Protein AF-A0A147GVQ7-F1 (afdb_monomer_lite)

Structure (mmCIF, N/CA/C/O backbone):
data_AF-A0A147GVQ7-F1
#
_entry.id   AF-A0A147GVQ7-F1
#
loop_
_atom_site.group_PDB
_atom_site.id
_atom_site.type_symbol
_atom_site.label_atom_id
_atom_site.label_alt_id
_atom_site.label_comp_id
_atom_site.label_asym_id
_atom_site.label_entity_id
_atom_site.label_seq_id
_atom_site.pdbx_PDB_ins_code
_atom_site.Cartn_x
_atom_site.Cartn_y
_atom_site.Cartn_z
_atom_site.occupancy
_atom_site.B_iso_or_equiv
_atom_site.auth_seq_id
_atom_site.auth_comp_id
_atom_site.auth_asym_id
_atom_site.auth_atom_id
_atom_site.pdbx_PDB_model_num
ATOM 1 N N . MET A 1 1 ? 27.499 -17.626 -14.566 1.00 32.16 1 MET A N 1
ATOM 2 C CA . MET A 1 1 ? 27.983 -16.375 -13.945 1.00 32.16 1 MET A CA 1
ATOM 3 C C . MET A 1 1 ? 26.938 -15.293 -14.198 1.00 32.16 1 MET A C 1
ATOM 5 O O . MET A 1 1 ? 26.710 -14.953 -15.349 1.00 32.16 1 MET A O 1
ATOM 9 N N . LEU A 1 2 ? 26.221 -14.841 -13.163 1.00 37.28 2 LEU A N 1
ATOM 10 C CA . LEU A 1 2 ? 25.167 -13.820 -13.269 1.00 37.28 2 LEU A CA 1
ATOM 11 C C . LEU A 1 2 ? 25.805 -12.434 -13.098 1.00 37.28 2 LEU A C 1
ATOM 13 O O . LEU A 1 2 ? 25.980 -11.957 -11.979 1.00 37.28 2 LEU A O 1
ATOM 17 N N . HIS A 1 3 ? 26.225 -11.811 -14.197 1.00 41.88 3 HIS A N 1
ATOM 18 C CA . HIS A 1 3 ? 26.834 -10.483 -14.162 1.00 41.88 3 HIS A CA 1
ATOM 19 C C . HIS A 1 3 ? 25.751 -9.386 -14.060 1.00 41.88 3 HIS A C 1
ATOM 21 O O . HIS A 1 3 ? 24.937 -9.228 -14.960 1.00 41.88 3 HIS A O 1
ATOM 27 N N . GLY A 1 4 ? 25.773 -8.599 -12.975 1.00 43.12 4 GLY A N 1
ATOM 28 C CA . GLY A 1 4 ? 25.416 -7.172 -13.015 1.00 43.12 4 GLY A CA 1
ATOM 29 C C . GLY A 1 4 ? 23.941 -6.752 -12.922 1.00 43.12 4 GLY A C 1
ATOM 30 O O . GLY A 1 4 ? 23.512 -5.900 -13.691 1.00 43.12 4 GLY A O 1
ATOM 31 N N . SER A 1 5 ? 23.164 -7.241 -11.949 1.00 56.28 5 SER A N 1
ATOM 32 C CA . SER A 1 5 ? 21.831 -6.674 -11.630 1.00 56.28 5 SER A CA 1
ATOM 33 C C . SER A 1 5 ? 21.899 -5.435 -10.718 1.00 56.28 5 SER A C 1
ATOM 35 O O . SER A 1 5 ? 21.179 -5.341 -9.725 1.00 56.28 5 SER A O 1
ATOM 37 N N . SER A 1 6 ? 22.772 -4.467 -11.014 1.00 71.56 6 SER A N 1
ATOM 38 C CA . SER A 1 6 ? 22.712 -3.172 -10.332 1.00 71.56 6 SER A CA 1
ATOM 39 C C . SER A 1 6 ? 21.634 -2.310 -10.992 1.00 71.56 6 SER A C 1
ATOM 41 O O . SER A 1 6 ? 21.684 -1.996 -12.180 1.00 71.56 6 SER A O 1
ATOM 43 N N . TRP A 1 7 ? 20.615 -1.949 -10.214 1.00 77.62 7 TRP A N 1
ATOM 44 C CA . TRP A 1 7 ? 19.641 -0.934 -10.601 1.00 77.62 7 TRP A CA 1
ATOM 45 C C . TRP A 1 7 ? 20.378 0.349 -11.007 1.00 77.62 7 TRP A C 1
ATOM 47 O O . TRP A 1 7 ? 21.150 0.893 -10.207 1.00 77.62 7 TRP A O 1
ATOM 57 N N . SER A 1 8 ? 20.148 0.841 -12.226 1.00 84.44 8 SER A N 1
ATOM 58 C CA . SER A 1 8 ? 20.707 2.125 -12.653 1.00 84.44 8 SER A CA 1
ATOM 59 C C . SER A 1 8 ? 20.075 3.280 -11.863 1.00 84.44 8 SER A C 1
ATOM 61 O O . SER A 1 8 ? 18.967 3.136 -11.340 1.00 84.44 8 SER A O 1
ATOM 63 N N . PRO A 1 9 ? 20.733 4.448 -11.771 1.00 85.44 9 PRO A N 1
ATOM 64 C CA . PRO A 1 9 ? 20.170 5.610 -11.082 1.00 85.44 9 PRO A CA 1
ATOM 65 C C . PRO A 1 9 ? 18.774 6.000 -11.591 1.00 85.44 9 PRO A C 1
ATOM 67 O O . PRO A 1 9 ? 17.892 6.311 -10.793 1.00 85.44 9 PRO A O 1
ATOM 70 N N . THR A 1 10 ? 18.553 5.914 -12.906 1.00 87.56 10 THR A N 1
ATOM 71 C CA . THR A 1 10 ? 17.255 6.185 -13.539 1.00 87.56 10 THR A CA 1
ATOM 72 C C . THR A 1 10 ? 16.195 5.181 -13.098 1.00 87.56 10 THR A C 1
ATOM 74 O O . THR A 1 10 ? 15.116 5.578 -12.666 1.00 87.56 10 THR A O 1
ATOM 77 N N . GLU A 1 11 ? 16.511 3.885 -13.123 1.00 86.44 11 GLU A N 1
ATOM 78 C CA . GLU A 1 11 ? 15.577 2.834 -12.703 1.00 86.44 11 GLU A CA 1
ATOM 79 C C . GLU A 1 11 ? 15.243 2.933 -11.216 1.00 86.44 11 GLU A C 1
ATOM 81 O O . GLU A 1 11 ? 14.088 2.761 -10.840 1.00 86.44 11 GLU A O 1
ATOM 86 N N . LYS A 1 12 ? 16.227 3.264 -10.368 1.00 86.56 12 LYS A N 1
ATOM 87 C CA . LYS A 1 12 ? 15.994 3.524 -8.939 1.00 86.56 12 LYS A CA 1
ATOM 88 C C . LYS A 1 12 ? 15.028 4.681 -8.742 1.00 86.56 12 LYS A C 1
ATOM 90 O O . LYS A 1 12 ? 14.144 4.585 -7.902 1.00 86.56 12 LYS A O 1
ATOM 95 N N . LYS A 1 13 ? 15.181 5.762 -9.512 1.00 89.69 13 LYS A N 1
ATOM 96 C CA . LYS A 1 13 ? 14.300 6.931 -9.426 1.00 89.69 13 LYS A CA 1
ATOM 97 C C . LYS A 1 13 ? 12.867 6.588 -9.832 1.00 89.69 13 LYS A C 1
ATOM 99 O O . LYS A 1 13 ? 11.941 6.963 -9.121 1.00 89.69 13 LYS A O 1
ATOM 104 N N . ILE A 1 14 ? 12.694 5.851 -10.929 1.00 89.50 14 ILE A N 1
ATOM 105 C CA . ILE A 1 14 ? 11.376 5.387 -11.388 1.00 89.50 14 ILE A CA 1
ATOM 106 C C . ILE A 1 14 ? 10.753 4.475 -10.335 1.00 89.50 14 ILE A C 1
ATOM 108 O O . ILE A 1 14 ? 9.648 4.733 -9.870 1.00 89.50 14 ILE A O 1
ATOM 112 N N . ALA A 1 15 ? 11.487 3.458 -9.891 1.00 88.00 15 ALA A N 1
ATOM 113 C CA . ALA A 1 15 ? 10.983 2.505 -8.918 1.00 88.00 15 ALA A CA 1
ATOM 114 C C . ALA A 1 15 ? 10.636 3.159 -7.581 1.00 88.00 15 ALA A C 1
ATOM 116 O O . ALA A 1 15 ? 9.592 2.856 -7.015 1.00 88.00 15 ALA A O 1
ATOM 117 N N . ARG A 1 16 ? 11.461 4.101 -7.112 1.00 89.12 16 ARG A N 1
ATOM 118 C CA . ARG A 1 16 ? 11.170 4.899 -5.921 1.00 89.12 16 ARG A CA 1
ATOM 119 C C . ARG A 1 16 ? 9.902 5.727 -6.102 1.00 89.12 16 ARG A C 1
ATOM 121 O O . ARG A 1 16 ? 9.057 5.716 -5.223 1.00 89.12 16 ARG A O 1
ATOM 128 N N . SER A 1 17 ? 9.737 6.381 -7.251 1.00 90.69 17 SER A N 1
ATOM 129 C CA . SER A 1 17 ? 8.541 7.177 -7.539 1.00 90.69 17 SER A CA 1
ATOM 130 C C . SER A 1 17 ? 7.268 6.330 -7.556 1.00 90.69 17 SER A C 1
ATOM 132 O O . SER A 1 17 ? 6.254 6.757 -7.015 1.00 90.69 17 SER A O 1
ATOM 134 N N . VAL A 1 18 ? 7.306 5.145 -8.172 1.00 90.62 18 VAL A N 1
ATOM 135 C CA . VAL A 1 18 ? 6.155 4.228 -8.222 1.00 90.62 18 VAL A CA 1
ATOM 136 C C . VAL A 1 18 ? 5.853 3.665 -6.837 1.00 90.62 18 VAL A C 1
ATOM 138 O O . VAL A 1 18 ? 4.696 3.622 -6.427 1.00 90.62 18 VAL A O 1
ATOM 141 N N . PHE A 1 19 ? 6.895 3.279 -6.101 1.00 89.75 19 PHE A N 1
ATOM 142 C CA . PHE A 1 19 ? 6.794 2.812 -4.723 1.00 89.75 19 PHE A CA 1
ATOM 143 C C . PHE A 1 19 ? 6.153 3.866 -3.814 1.00 89.75 19 PHE A C 1
ATOM 145 O O . PHE A 1 19 ? 5.165 3.576 -3.142 1.00 89.75 19 PHE A O 1
ATOM 152 N N . ASP A 1 20 ? 6.679 5.094 -3.831 1.00 89.94 20 ASP A N 1
ATOM 153 C CA . ASP A 1 20 ? 6.195 6.184 -2.988 1.00 89.94 20 ASP A CA 1
ATOM 154 C C . ASP A 1 20 ? 4.744 6.536 -3.366 1.00 89.94 20 ASP A C 1
ATOM 156 O O . ASP A 1 20 ? 3.909 6.702 -2.481 1.00 89.94 20 ASP A O 1
ATOM 160 N N . ALA A 1 21 ? 4.402 6.568 -4.660 1.00 91.25 21 ALA A N 1
ATOM 161 C CA . ALA A 1 21 ? 3.030 6.812 -5.113 1.00 91.25 21 ALA A CA 1
ATOM 162 C C . ALA A 1 21 ? 2.046 5.734 -4.626 1.00 91.25 21 ALA A C 1
ATOM 164 O O . ALA A 1 21 ? 0.965 6.066 -4.140 1.00 91.25 21 ALA A O 1
ATOM 165 N N . ALA A 1 22 ? 2.424 4.455 -4.706 1.00 91.50 22 ALA A N 1
ATOM 166 C CA . ALA A 1 22 ? 1.590 3.356 -4.228 1.00 91.50 22 ALA A CA 1
ATOM 167 C C . ALA A 1 22 ? 1.382 3.418 -2.707 1.00 91.50 22 ALA A C 1
ATOM 169 O O . ALA A 1 22 ? 0.259 3.244 -2.236 1.00 91.50 22 ALA A O 1
ATOM 170 N N . LEU A 1 23 ? 2.447 3.702 -1.947 1.00 91.06 23 LEU A N 1
ATOM 171 C CA . LEU A 1 23 ? 2.379 3.866 -0.493 1.00 91.06 23 LEU A CA 1
ATOM 172 C C . LEU A 1 23 ? 1.474 5.041 -0.106 1.00 91.06 23 LEU A C 1
ATOM 174 O O . LEU A 1 23 ? 0.632 4.910 0.778 1.00 91.06 23 LEU A O 1
ATOM 178 N N . GLN A 1 24 ? 1.618 6.184 -0.779 1.00 92.31 24 GLN A N 1
ATOM 179 C CA . GLN A 1 24 ? 0.780 7.355 -0.521 1.00 92.31 24 GLN A CA 1
ATOM 180 C C . GLN A 1 24 ? -0.695 7.080 -0.832 1.00 92.31 24 GLN A C 1
ATOM 182 O O . GLN A 1 24 ? -1.555 7.478 -0.050 1.00 92.31 24 GLN A O 1
ATOM 187 N N . SER A 1 25 ? -0.993 6.356 -1.917 1.00 91.50 25 SER A N 1
ATOM 188 C CA . SER A 1 25 ? -2.366 5.938 -2.231 1.00 91.50 25 SER A CA 1
ATOM 189 C C . SER A 1 25 ? -2.950 5.036 -1.138 1.00 91.50 25 SER A C 1
ATOM 191 O O . SER A 1 25 ? -4.069 5.267 -0.688 1.00 91.50 25 SER A O 1
ATOM 193 N N . GLU A 1 26 ? -2.186 4.052 -0.649 1.00 92.38 26 GLU A N 1
ATOM 194 C CA . GLU A 1 26 ? -2.622 3.159 0.438 1.00 92.38 26 GLU A CA 1
ATOM 195 C C . GLU A 1 26 ? -2.889 3.906 1.746 1.00 92.38 26 GLU A C 1
ATOM 197 O O . GLU A 1 26 ? -3.891 3.671 2.422 1.00 92.38 26 GLU A O 1
ATOM 202 N N . LEU A 1 27 ? -2.009 4.844 2.094 1.00 93.31 27 LEU A N 1
ATOM 203 C CA . LEU A 1 27 ? -2.181 5.678 3.276 1.00 93.31 27 LEU A CA 1
ATOM 204 C C . LEU A 1 27 ? -3.387 6.610 3.138 1.00 93.31 27 LEU A C 1
ATOM 206 O O . LEU A 1 27 ? -4.107 6.805 4.114 1.00 93.31 27 LEU A O 1
ATOM 210 N N . ALA A 1 28 ? -3.644 7.157 1.949 1.00 93.81 28 ALA A N 1
ATOM 211 C CA . ALA A 1 28 ? -4.813 7.995 1.699 1.00 93.81 28 ALA A CA 1
ATOM 212 C C . ALA A 1 28 ? -6.128 7.209 1.852 1.00 93.81 28 ALA A C 1
ATOM 214 O O . ALA A 1 28 ? -7.057 7.704 2.491 1.00 93.81 28 ALA A O 1
ATOM 215 N N . GLU A 1 29 ? -6.187 5.976 1.340 1.00 92.69 29 GLU A N 1
ATOM 216 C CA . GLU A 1 29 ? -7.314 5.054 1.546 1.00 92.69 29 GLU A CA 1
ATOM 217 C C . GLU A 1 29 ? -7.528 4.753 3.033 1.00 92.69 29 GLU A C 1
ATOM 219 O O . GLU A 1 29 ? -8.652 4.839 3.529 1.00 92.69 29 GLU A O 1
ATOM 224 N N . LEU A 1 30 ? -6.450 4.455 3.768 1.00 93.75 30 LEU A N 1
ATOM 225 C CA . LEU A 1 30 ? -6.526 4.203 5.207 1.00 93.75 30 LEU A CA 1
ATOM 226 C C . LEU A 1 30 ? -7.022 5.437 5.971 1.00 93.75 30 LEU A C 1
ATOM 228 O O . LEU A 1 30 ? -7.872 5.311 6.848 1.00 93.75 30 LEU A O 1
ATOM 232 N N . ILE A 1 31 ? -6.534 6.633 5.632 1.00 94.81 31 ILE A N 1
ATOM 233 C CA . ILE A 1 31 ? -7.004 7.887 6.234 1.00 94.81 31 ILE A CA 1
ATOM 234 C C . ILE A 1 31 ? -8.499 8.086 5.963 1.00 94.81 31 ILE A C 1
ATOM 236 O O . ILE A 1 31 ? -9.229 8.462 6.879 1.00 94.81 31 ILE A O 1
ATOM 240 N N . ALA A 1 32 ? -8.968 7.838 4.738 1.00 94.94 32 ALA A N 1
ATOM 241 C CA . ALA A 1 32 ? -10.385 7.948 4.398 1.00 94.94 32 ALA A CA 1
ATOM 242 C C . ALA A 1 32 ? -11.238 6.969 5.221 1.00 94.94 32 ALA A C 1
ATOM 244 O O . ALA A 1 32 ? -12.184 7.402 5.879 1.00 94.9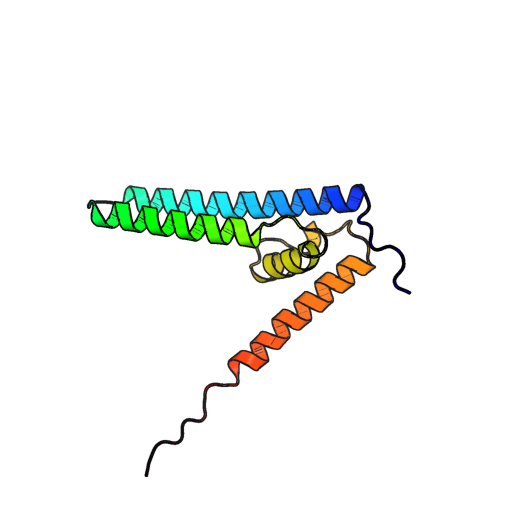4 32 ALA A O 1
ATOM 245 N N . GLN A 1 33 ? -10.832 5.697 5.284 1.00 93.19 33 GLN A N 1
ATOM 246 C CA . GLN A 1 33 ? -11.492 4.673 6.096 1.00 93.19 33 GLN A CA 1
ATOM 247 C C . GLN A 1 33 ? -11.569 5.082 7.572 1.00 93.19 33 GLN A C 1
ATOM 249 O O . GLN A 1 33 ? -12.627 5.010 8.189 1.00 93.19 33 GLN A O 1
ATOM 254 N N . VAL A 1 34 ? -10.459 5.558 8.140 1.00 94.56 34 VAL A N 1
ATOM 255 C CA . VAL A 1 34 ? -10.401 5.978 9.546 1.00 94.56 34 VAL A CA 1
ATOM 256 C C . VAL A 1 34 ? -11.311 7.171 9.802 1.00 94.56 34 VAL A C 1
ATOM 258 O O . VAL A 1 34 ? -11.969 7.206 10.834 1.00 94.56 34 VAL A O 1
ATOM 261 N N . ARG A 1 35 ? -11.386 8.139 8.881 1.00 94.81 35 ARG A N 1
ATOM 262 C CA . ARG A 1 35 ? -12.293 9.289 9.014 1.00 94.81 35 ARG A CA 1
ATOM 263 C C . ARG A 1 35 ? -13.758 8.864 9.018 1.00 94.81 35 ARG A C 1
ATOM 265 O O . ARG A 1 35 ? -14.523 9.401 9.811 1.00 94.81 35 ARG A O 1
ATOM 272 N N . GLU A 1 36 ? -14.134 7.923 8.156 1.00 93.75 36 GLU A N 1
ATOM 273 C CA . GLU A 1 36 ? -15.497 7.384 8.105 1.00 93.75 36 GLU A CA 1
ATOM 274 C C . GLU A 1 36 ? -15.840 6.619 9.383 1.00 93.75 36 GLU A C 1
ATOM 276 O O . GLU A 1 36 ? -16.850 6.915 10.015 1.00 93.75 36 GLU A O 1
ATOM 281 N N . THR A 1 37 ? -14.967 5.708 9.823 1.00 91.25 37 THR A N 1
ATOM 282 C CA . THR A 1 37 ? -15.171 4.952 11.066 1.00 91.25 37 THR A CA 1
ATOM 283 C C . THR A 1 37 ? -15.198 5.865 12.289 1.00 91.25 37 THR A C 1
ATOM 285 O O . THR A 1 37 ? -16.071 5.722 13.138 1.00 91.25 37 THR A O 1
ATOM 288 N N . ALA A 1 38 ? -14.291 6.844 12.371 1.00 92.31 38 ALA A N 1
ATOM 289 C CA . ALA A 1 38 ? -14.233 7.797 13.478 1.00 92.31 38 ALA A CA 1
ATOM 290 C C . ALA A 1 38 ? -15.508 8.647 13.596 1.00 92.31 38 ALA A C 1
ATOM 292 O O . ALA A 1 38 ? -15.886 9.021 14.703 1.00 92.31 38 ALA A O 1
ATOM 293 N N . ALA A 1 39 ? -16.177 8.941 12.477 1.00 94.12 39 ALA A N 1
ATOM 294 C CA . ALA A 1 39 ? -17.418 9.712 12.469 1.00 94.12 39 ALA A CA 1
ATOM 295 C C . ALA A 1 39 ? -18.619 8.942 13.047 1.00 94.12 39 ALA A C 1
ATOM 297 O O . ALA A 1 39 ? -19.601 9.571 13.437 1.00 94.12 39 ALA A O 1
ATOM 298 N N . THR A 1 40 ? -18.554 7.608 13.103 1.00 9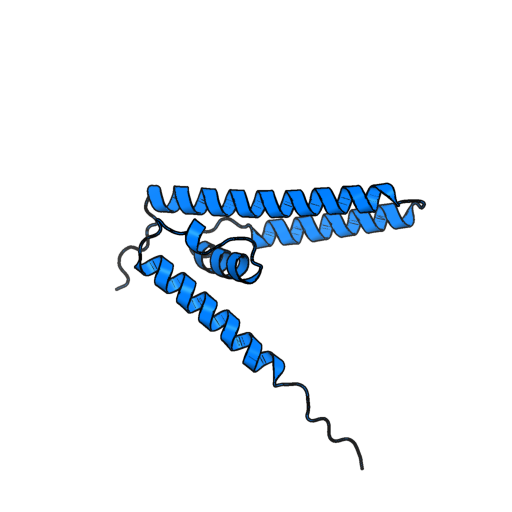3.12 40 THR A N 1
ATOM 299 C CA . THR A 1 40 ? -19.642 6.749 13.600 1.00 93.12 40 THR A CA 1
ATOM 300 C C . THR A 1 40 ? -19.418 6.229 15.020 1.00 93.12 40 THR A C 1
ATOM 302 O O . THR A 1 40 ? -20.318 5.603 15.576 1.00 93.12 40 THR A O 1
ATOM 305 N N . LEU A 1 41 ? -18.243 6.474 15.614 1.00 93.25 41 LEU A N 1
ATOM 306 C CA . LEU A 1 41 ? -17.915 6.007 16.964 1.00 93.25 41 LEU A CA 1
ATOM 307 C C . LEU A 1 41 ? -18.865 6.614 17.998 1.00 93.25 41 LEU A C 1
ATOM 309 O O . LEU A 1 41 ? -19.015 7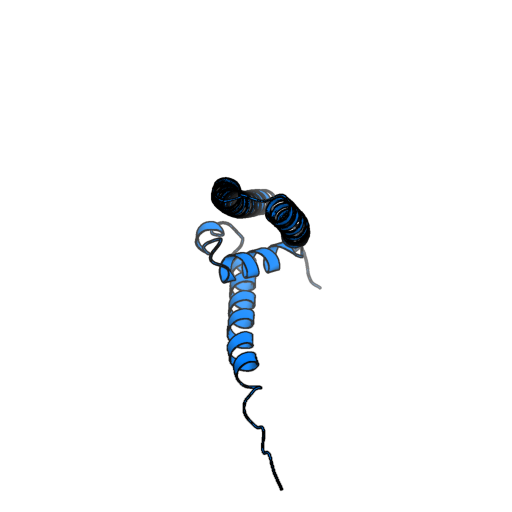.832 18.085 1.00 93.25 41 LEU A O 1
ATOM 313 N N . SER A 1 42 ? -19.462 5.753 18.811 1.00 93.38 42 SER A N 1
ATOM 314 C CA . SER A 1 42 ? -20.412 6.125 19.860 1.00 93.38 42 SER A CA 1
ATOM 315 C C . SER A 1 42 ? -20.014 5.578 21.232 1.00 93.38 42 SER A C 1
ATOM 317 O O . SER A 1 42 ? -20.508 6.064 22.251 1.00 93.38 42 SER A O 1
ATOM 319 N N . THR A 1 43 ? -19.116 4.591 21.281 1.00 94.56 43 THR A N 1
ATOM 320 C CA . THR A 1 43 ? -18.700 3.922 22.519 1.00 94.56 43 THR A CA 1
ATOM 321 C C . THR A 1 43 ? -17.175 3.864 22.683 1.00 94.56 43 THR A C 1
ATOM 323 O O . THR A 1 43 ? -16.434 3.921 21.699 1.00 94.56 43 THR A O 1
ATOM 326 N N . PRO A 1 44 ? -16.673 3.734 23.927 1.00 92.44 44 PRO A N 1
ATOM 327 C CA . PRO A 1 44 ? -15.252 3.495 24.175 1.00 92.44 44 PRO A CA 1
ATOM 328 C C . PRO A 1 44 ? -14.723 2.195 23.555 1.00 92.44 44 PRO A C 1
ATOM 330 O O . PRO A 1 44 ? -13.569 2.170 23.143 1.00 92.44 44 PRO A O 1
ATOM 333 N N . ASP A 1 45 ? -15.536 1.140 23.461 1.00 93.88 45 ASP A N 1
ATOM 334 C CA . ASP A 1 45 ? -15.106 -0.142 22.885 1.00 93.88 45 ASP A CA 1
ATOM 335 C C . ASP A 1 45 ? -14.791 0.001 21.388 1.00 93.88 45 ASP A C 1
ATOM 337 O O . ASP A 1 45 ? -13.711 -0.384 20.943 1.00 93.88 45 ASP A O 1
ATOM 341 N N . GLU A 1 46 ? -15.650 0.692 20.631 1.00 93.25 46 GLU A N 1
ATOM 342 C CA . GLU A 1 46 ? -15.416 0.976 19.206 1.00 93.25 46 GLU A CA 1
ATOM 343 C C . GLU A 1 46 ? -14.153 1.832 18.975 1.00 93.25 46 GLU A C 1
ATOM 345 O O . GLU A 1 46 ? -13.482 1.711 17.946 1.00 93.25 46 GLU A O 1
ATOM 350 N N . LEU A 1 47 ? -13.799 2.703 19.931 1.00 93.50 47 LEU A N 1
ATOM 351 C CA . LEU A 1 47 ? -12.549 3.466 19.883 1.00 93.50 47 LEU A CA 1
ATOM 352 C C . LEU A 1 47 ? -11.325 2.543 20.003 1.00 93.50 47 LEU A C 1
ATOM 354 O O . LEU A 1 47 ? -10.337 2.739 19.288 1.00 93.50 47 LEU A O 1
ATOM 358 N N . TRP A 1 48 ? -11.374 1.549 20.892 1.00 94.94 48 TRP A N 1
ATOM 359 C CA . TRP A 1 48 ? -10.288 0.582 21.058 1.00 94.94 48 TRP A CA 1
ATOM 360 C C . TRP A 1 48 ? -10.182 -0.368 19.863 1.00 94.94 48 TRP A C 1
ATOM 362 O O . TRP A 1 48 ? -9.068 -0.619 19.398 1.00 94.94 48 TRP A O 1
ATOM 372 N N . ASP A 1 49 ? -11.310 -0.780 19.284 1.00 93.81 49 ASP A N 1
ATOM 373 C CA . ASP A 1 49 ? -11.339 -1.561 18.043 1.00 93.81 49 ASP A CA 1
ATOM 374 C C . ASP A 1 49 ? -10.670 -0.802 16.885 1.00 93.81 49 ASP A C 1
ATOM 376 O O . ASP A 1 49 ? -9.854 -1.358 16.138 1.00 93.81 49 ASP A O 1
ATOM 380 N N . LEU A 1 50 ? -10.947 0.503 16.755 1.00 94.38 50 LEU A N 1
ATOM 381 C CA . LEU A 1 50 ? -10.279 1.354 15.769 1.00 94.38 50 LEU A CA 1
ATOM 382 C C . LEU A 1 50 ? -8.766 1.447 16.033 1.00 94.38 50 LEU A C 1
ATOM 384 O O . LEU A 1 50 ? -7.968 1.410 15.091 1.00 94.38 50 LEU A O 1
ATOM 388 N N . GLN A 1 51 ? -8.346 1.548 17.296 1.00 94.88 51 GLN A N 1
ATOM 389 C CA . GLN A 1 51 ? -6.927 1.563 17.654 1.00 94.88 51 GLN A CA 1
ATOM 390 C C . GLN A 1 51 ? -6.235 0.247 17.279 1.00 94.88 51 GLN A C 1
ATOM 392 O O . GLN A 1 51 ? -5.132 0.278 16.721 1.00 94.88 51 GLN A O 1
ATOM 397 N N . GLU A 1 52 ? -6.861 -0.899 17.543 1.00 94.75 52 GLU A N 1
ATOM 398 C CA . GLU A 1 52 ? -6.314 -2.205 17.176 1.00 94.75 52 GLU A CA 1
ATOM 399 C C . GLU A 1 52 ? -6.196 -2.351 15.653 1.00 94.75 52 GLU A C 1
ATOM 401 O O . GLU A 1 52 ? -5.139 -2.750 15.143 1.00 94.75 52 GLU A O 1
ATOM 406 N N . LEU A 1 53 ? -7.236 -1.945 14.915 1.00 92.44 53 LEU A N 1
ATOM 407 C CA . LEU A 1 53 ? -7.227 -1.907 13.454 1.00 92.44 53 LEU A CA 1
ATOM 408 C C . LEU A 1 53 ? -6.036 -1.094 12.930 1.00 92.44 53 LEU A C 1
ATOM 410 O O . LEU A 1 53 ? -5.289 -1.578 12.075 1.00 92.44 53 LEU A O 1
ATOM 414 N N . LEU A 1 54 ? -5.821 0.112 13.462 1.00 94.38 54 LEU A N 1
ATOM 415 C CA . LEU A 1 54 ? -4.701 0.980 13.086 1.00 94.38 54 LEU A CA 1
ATOM 416 C C . LEU A 1 54 ? -3.342 0.337 13.387 1.00 94.38 54 LEU A C 1
ATOM 418 O O . LEU A 1 54 ? -2.431 0.384 12.557 1.00 94.38 54 LEU A O 1
ATOM 422 N N . SER A 1 55 ? -3.195 -0.301 14.548 1.00 94.25 55 SER A N 1
ATOM 423 C CA . SER A 1 55 ? -1.964 -1.002 14.924 1.00 94.25 55 SER A CA 1
ATOM 424 C C . SER A 1 55 ? -1.670 -2.201 14.025 1.00 94.25 55 SER A C 1
ATOM 426 O O . SER A 1 55 ? -0.504 -2.462 13.710 1.00 94.25 55 SER A O 1
ATOM 428 N N . ARG A 1 56 ? -2.700 -2.929 13.581 1.00 93.69 56 ARG A N 1
ATOM 429 C CA . ARG A 1 56 ? -2.556 -4.003 12.591 1.00 93.69 56 ARG A CA 1
ATOM 430 C C . ARG A 1 56 ? -2.146 -3.445 11.228 1.00 93.69 56 ARG A C 1
ATOM 432 O O . ARG A 1 56 ? -1.098 -3.840 10.723 1.00 93.69 56 ARG A O 1
ATOM 439 N N . ARG A 1 57 ? -2.884 -2.465 10.693 1.00 92.88 57 ARG A N 1
ATOM 440 C CA . ARG A 1 57 ? -2.591 -1.853 9.384 1.00 92.88 57 ARG A CA 1
ATOM 441 C C . ARG A 1 57 ? -1.199 -1.234 9.323 1.00 92.88 57 ARG A C 1
ATOM 443 O O . ARG A 1 57 ? -0.507 -1.375 8.322 1.00 92.88 57 ARG A O 1
ATOM 450 N N . ARG A 1 58 ? -0.743 -0.596 10.406 1.00 91.19 58 ARG A N 1
ATOM 451 C CA . ARG A 1 58 ? 0.622 -0.058 10.487 1.00 91.19 58 ARG A CA 1
ATOM 452 C C . ARG A 1 58 ? 1.677 -1.146 10.288 1.00 91.19 58 ARG A C 1
ATOM 454 O O . ARG A 1 58 ? 2.651 -0.896 9.583 1.00 91.19 58 ARG A O 1
ATOM 461 N N . ARG A 1 59 ? 1.509 -2.317 10.913 1.00 90.38 59 ARG A N 1
ATOM 462 C CA . ARG A 1 59 ? 2.444 -3.444 10.759 1.00 90.38 59 ARG A CA 1
ATOM 463 C C . ARG A 1 59 ? 2.412 -3.982 9.334 1.00 90.38 59 ARG A C 1
ATOM 465 O O . ARG A 1 59 ? 3.455 -4.022 8.701 1.00 90.38 59 ARG A O 1
ATOM 472 N N . GLU A 1 60 ? 1.221 -4.249 8.803 1.00 89.12 60 GLU A N 1
ATOM 473 C CA . GLU A 1 60 ? 1.035 -4.738 7.429 1.00 89.12 60 GLU A CA 1
ATOM 474 C C . GLU A 1 60 ? 1.693 -3.819 6.390 1.00 89.12 60 GLU A C 1
ATOM 476 O O . GLU A 1 60 ? 2.466 -4.284 5.556 1.00 89.12 60 GLU A O 1
ATOM 481 N N . ILE A 1 61 ? 1.453 -2.505 6.472 1.00 88.12 61 ILE A N 1
ATOM 482 C CA . ILE A 1 61 ? 2.074 -1.524 5.572 1.00 88.12 61 ILE A CA 1
ATOM 483 C C . ILE A 1 61 ? 3.594 -1.483 5.781 1.00 88.12 61 ILE A C 1
ATOM 485 O O . ILE A 1 61 ? 4.337 -1.436 4.804 1.00 88.12 61 ILE A O 1
ATOM 489 N N . SER A 1 62 ? 4.078 -1.526 7.026 1.00 84.56 62 SER A N 1
ATOM 490 C CA . SER A 1 62 ? 5.527 -1.503 7.292 1.00 84.56 62 SER A CA 1
ATOM 491 C C . SER A 1 62 ? 6.232 -2.734 6.716 1.00 84.56 62 SER A C 1
ATOM 493 O O . SER A 1 62 ? 7.305 -2.599 6.135 1.00 84.56 62 SER A O 1
ATOM 495 N N . ASP A 1 63 ? 5.613 -3.909 6.826 1.00 83.94 63 ASP A N 1
ATOM 496 C CA . ASP A 1 63 ? 6.167 -5.171 6.332 1.00 83.94 63 ASP A CA 1
ATOM 497 C C . ASP A 1 63 ? 6.104 -5.254 4.797 1.00 83.94 63 ASP A C 1
ATOM 499 O O . ASP A 1 63 ? 7.041 -5.725 4.144 1.00 83.94 63 ASP A O 1
ATOM 503 N N . LYS A 1 64 ? 5.007 -4.765 4.204 1.00 81.69 64 LYS A N 1
ATOM 504 C CA . LYS A 1 64 ? 4.789 -4.736 2.751 1.00 81.69 64 LYS A CA 1
ATOM 505 C C . LYS A 1 64 ? 5.738 -3.768 2.049 1.00 81.69 64 LYS A C 1
ATOM 507 O O . LYS A 1 64 ? 6.279 -4.094 0.994 1.00 81.69 64 LYS A O 1
ATOM 512 N N . TYR A 1 65 ? 5.965 -2.595 2.635 1.00 80.75 65 TYR A N 1
ATOM 513 C CA . TYR A 1 65 ? 6.778 -1.525 2.056 1.00 80.75 65 TYR A CA 1
ATOM 514 C C . TYR A 1 65 ? 8.216 -1.494 2.607 1.00 80.75 65 TYR A C 1
ATOM 516 O O . TYR A 1 65 ? 8.836 -0.433 2.686 1.00 80.75 65 TYR A O 1
ATOM 524 N N . ASP A 1 66 ? 8.794 -2.652 2.937 1.00 75.56 66 ASP A N 1
ATOM 525 C CA . ASP A 1 66 ? 10.219 -2.741 3.265 1.00 75.56 66 ASP A CA 1
ATOM 526 C C . ASP A 1 66 ? 11.078 -2.571 1.993 1.00 75.56 66 ASP A C 1
ATOM 528 O O . ASP A 1 66 ? 11.093 -3.414 1.085 1.00 75.56 66 ASP A O 1
ATOM 532 N N . TYR A 1 67 ? 11.767 -1.431 1.885 1.00 64.19 67 TYR A N 1
ATOM 533 C CA . TYR A 1 67 ? 12.488 -1.019 0.679 1.00 64.19 67 TYR A CA 1
ATOM 534 C C . TYR A 1 67 ? 13.804 -1.803 0.513 1.00 64.19 67 TYR A C 1
ATOM 536 O O . TYR A 1 67 ? 14.889 -1.334 0.856 1.00 64.19 67 TYR A O 1
ATOM 544 N N . GLY A 1 68 ? 13.719 -3.003 -0.070 1.00 69.12 68 GLY A N 1
ATOM 545 C CA . GLY A 1 68 ? 14.865 -3.831 -0.460 1.00 69.12 68 GLY A CA 1
ATOM 546 C C . GLY A 1 68 ? 14.886 -4.134 -1.963 1.00 69.12 68 GLY A C 1
ATOM 547 O O . GLY A 1 68 ? 13.926 -4.667 -2.508 1.00 69.12 68 GLY A O 1
ATOM 548 N N . TYR A 1 69 ? 15.993 -3.857 -2.660 1.00 59.34 69 TYR A N 1
ATOM 549 C CA . TYR A 1 69 ? 16.069 -3.980 -4.131 1.00 59.34 69 TYR A CA 1
ATOM 550 C C . TYR A 1 69 ? 15.795 -5.384 -4.719 1.00 59.34 69 TYR A C 1
ATOM 552 O O . TYR A 1 69 ? 15.160 -5.441 -5.770 1.00 59.34 69 TYR A O 1
ATOM 560 N N . PRO A 1 70 ? 16.202 -6.510 -4.096 1.00 61.72 70 PRO A N 1
ATOM 561 C CA . PRO A 1 70 ? 15.781 -7.847 -4.539 1.00 61.72 70 PRO A CA 1
ATOM 562 C C . PRO A 1 70 ? 14.288 -8.131 -4.304 1.00 61.72 70 PRO A C 1
ATOM 564 O O . PRO A 1 70 ? 13.699 -8.948 -5.002 1.00 61.72 70 PRO A O 1
ATOM 567 N N . ARG A 1 71 ? 13.669 -7.445 -3.336 1.00 75.12 71 ARG A N 1
ATOM 568 C CA . ARG A 1 71 ? 12.245 -7.562 -2.985 1.00 75.12 71 ARG A CA 1
ATOM 569 C C . ARG A 1 71 ? 11.362 -6.647 -3.840 1.00 75.12 71 ARG A C 1
ATOM 571 O O . ARG A 1 71 ? 10.178 -6.911 -3.989 1.00 75.12 71 ARG A O 1
ATOM 578 N N . LEU A 1 72 ? 11.940 -5.608 -4.444 1.00 82.62 72 LEU A N 1
ATOM 579 C CA . LEU A 1 72 ? 11.214 -4.567 -5.173 1.00 82.62 72 LEU A CA 1
ATOM 580 C C . LEU A 1 72 ? 10.495 -5.093 -6.426 1.00 82.62 72 LEU A C 1
ATOM 582 O O . LEU A 1 72 ? 9.391 -4.654 -6.724 1.00 82.62 72 LEU A O 1
ATOM 586 N N . GLU A 1 73 ? 11.086 -6.068 -7.126 1.00 84.75 73 GLU A N 1
ATOM 587 C CA . GLU A 1 73 ? 10.434 -6.739 -8.264 1.00 84.75 73 GLU A CA 1
ATOM 588 C C . GLU A 1 73 ? 9.173 -7.496 -7.811 1.00 84.75 73 GLU A C 1
ATOM 590 O O . GLU A 1 73 ? 8.118 -7.336 -8.419 1.00 84.75 73 GLU A O 1
ATOM 595 N N . LEU A 1 74 ? 9.251 -8.244 -6.703 1.00 83.88 74 LEU A N 1
ATOM 596 C CA . LEU A 1 74 ? 8.100 -8.943 -6.116 1.00 83.88 74 LEU A CA 1
ATOM 597 C C . LEU A 1 74 ? 7.052 -7.968 -5.572 1.00 83.88 74 LEU A C 1
ATOM 599 O O . LEU A 1 74 ? 5.859 -8.182 -5.768 1.00 83.88 74 LEU A O 1
ATOM 603 N N . LEU A 1 75 ? 7.485 -6.870 -4.949 1.00 86.12 75 LEU A N 1
ATOM 604 C CA . LEU A 1 75 ? 6.579 -5.829 -4.477 1.00 86.12 75 LEU A CA 1
ATOM 605 C C . LEU A 1 75 ? 5.777 -5.227 -5.638 1.00 86.12 75 LEU A C 1
ATOM 607 O O . LEU A 1 75 ? 4.567 -5.073 -5.515 1.00 86.12 75 LEU A O 1
ATOM 611 N N . PHE A 1 76 ? 6.402 -4.938 -6.784 1.00 89.25 76 PHE A N 1
ATOM 612 C CA . PHE A 1 76 ? 5.659 -4.456 -7.952 1.00 89.25 76 PHE A CA 1
ATOM 613 C C . PHE A 1 76 ? 4.664 -5.482 -8.484 1.00 89.25 76 PHE A C 1
ATOM 615 O O . PHE A 1 76 ? 3.558 -5.095 -8.847 1.00 89.25 76 PHE A O 1
ATOM 622 N N . VAL A 1 77 ? 5.003 -6.773 -8.473 1.00 89.81 77 VAL A N 1
ATOM 623 C CA . VAL A 1 77 ? 4.052 -7.840 -8.824 1.00 89.81 77 VAL A CA 1
ATOM 624 C C . VAL A 1 77 ? 2.842 -7.823 -7.888 1.00 89.81 77 VAL A C 1
ATOM 626 O O . VAL A 1 77 ? 1.708 -7.857 -8.359 1.00 89.81 77 VAL A O 1
ATOM 629 N N . TRP A 1 78 ? 3.058 -7.712 -6.575 1.00 87.19 78 TRP A N 1
ATOM 630 C CA . TRP A 1 78 ? 1.970 -7.644 -5.595 1.00 87.19 78 TRP A CA 1
ATOM 631 C C . TRP A 1 78 ? 1.112 -6.388 -5.771 1.00 87.19 78 TRP A C 1
ATOM 633 O O . TRP A 1 78 ? -0.112 -6.481 -5.793 1.00 87.19 78 TRP A O 1
ATOM 643 N N . LEU A 1 79 ? 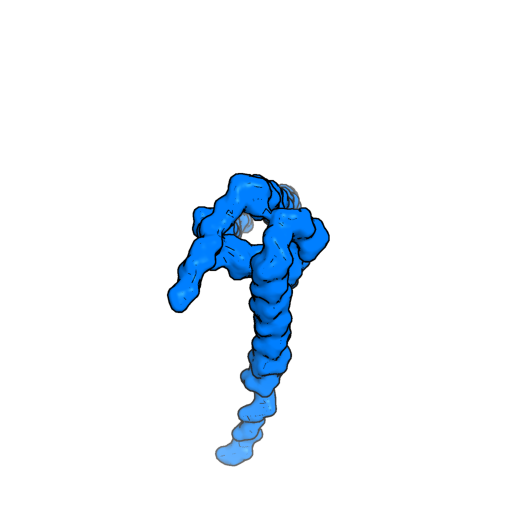1.733 -5.227 -5.989 1.00 89.69 79 LEU A N 1
ATOM 644 C CA . LEU A 1 79 ? 1.018 -3.972 -6.236 1.00 89.69 79 LEU A CA 1
ATOM 645 C C . LEU A 1 79 ? 0.223 -3.997 -7.552 1.00 89.69 79 LEU A C 1
ATOM 647 O O . LEU A 1 79 ? -0.869 -3.432 -7.608 1.00 89.69 79 LEU A O 1
ATOM 651 N N . LEU A 1 80 ? 0.734 -4.659 -8.596 1.00 90.31 80 LEU A N 1
ATOM 652 C CA . LEU A 1 80 ? 0.003 -4.895 -9.847 1.00 90.31 80 LEU A CA 1
ATOM 653 C C . LEU A 1 80 ? -1.193 -5.827 -9.615 1.00 90.31 80 LEU A C 1
ATOM 655 O O . LEU A 1 80 ? -2.286 -5.550 -10.109 1.00 90.31 80 LEU A O 1
ATOM 659 N N . ARG A 1 81 ? -1.012 -6.895 -8.824 1.00 87.94 81 ARG A N 1
ATOM 660 C CA . ARG A 1 81 ? -2.085 -7.838 -8.465 1.00 87.94 81 ARG A CA 1
ATOM 661 C C . ARG A 1 81 ? -3.208 -7.155 -7.690 1.00 87.94 81 ARG A C 1
ATOM 663 O O . ARG A 1 81 ? -4.379 -7.349 -7.995 1.00 87.94 81 ARG A O 1
ATOM 670 N N . GLU A 1 82 ? -2.851 -6.303 -6.737 1.00 86.81 82 GLU A N 1
ATOM 671 C CA . GLU A 1 82 ? -3.796 -5.484 -5.971 1.00 86.81 82 GLU A CA 1
ATOM 672 C C . GLU A 1 82 ? -4.366 -4.299 -6.770 1.00 86.81 82 GLU A C 1
ATOM 674 O O . GLU A 1 82 ? -5.146 -3.519 -6.231 1.00 86.81 82 GLU A O 1
ATOM 679 N N . ARG A 1 83 ? -3.984 -4.139 -8.047 1.00 88.44 83 ARG A N 1
ATOM 680 C CA . ARG A 1 83 ? -4.378 -3.018 -8.920 1.00 88.44 83 ARG A CA 1
ATOM 681 C C . ARG A 1 83 ? -4.029 -1.636 -8.354 1.00 88.44 83 ARG A C 1
ATOM 683 O O . ARG A 1 83 ? -4.615 -0.636 -8.758 1.00 88.44 83 ARG A O 1
ATOM 690 N N . ARG A 1 84 ? -3.047 -1.571 -7.451 1.00 87.25 84 ARG A N 1
ATOM 691 C CA . ARG A 1 84 ? -2.537 -0.325 -6.856 1.00 87.25 84 ARG A CA 1
ATOM 692 C C . ARG A 1 84 ? -1.639 0.447 -7.815 1.00 87.25 84 ARG A C 1
ATOM 694 O O . ARG A 1 84 ? -1.526 1.663 -7.705 1.00 87.25 84 ARG A O 1
ATOM 701 N N . ILE A 1 85 ? -0.995 -0.257 -8.743 1.00 90.69 85 ILE A N 1
ATOM 702 C CA . ILE A 1 85 ? -0.206 0.337 -9.824 1.00 90.69 85 ILE A CA 1
ATOM 703 C C . ILE A 1 85 ? -0.586 -0.295 -11.163 1.00 90.69 85 ILE A C 1
ATOM 705 O O . ILE A 1 85 ? -1.101 -1.411 -11.217 1.00 90.69 85 ILE A O 1
ATOM 709 N N . ALA A 1 86 ? -0.293 0.406 -12.252 1.00 88.06 86 ALA A N 1
ATOM 710 C CA . ALA A 1 86 ? -0.398 -0.085 -13.618 1.00 88.06 86 ALA A CA 1
ATOM 711 C C . ALA A 1 86 ? 0.991 -0.365 -14.199 1.00 88.06 86 ALA A C 1
ATOM 713 O O . ALA A 1 86 ? 1.954 0.349 -13.915 1.00 88.06 86 ALA A O 1
ATOM 714 N N . LEU A 1 87 ? 1.083 -1.342 -15.105 1.00 84.69 87 LEU A N 1
ATOM 715 C CA . LEU A 1 87 ? 2.331 -1.670 -15.806 1.00 84.69 87 LEU A CA 1
ATOM 716 C C . LEU A 1 87 ? 2.911 -0.453 -16.551 1.00 84.69 87 LEU A C 1
ATOM 718 O O . LEU A 1 87 ? 4.125 -0.281 -16.621 1.00 84.69 87 LEU A O 1
ATOM 722 N N . ALA A 1 88 ? 2.043 0.447 -17.026 1.00 86.06 88 ALA A N 1
ATOM 723 C CA . ALA A 1 88 ? 2.431 1.714 -17.642 1.00 86.06 88 ALA A CA 1
ATOM 724 C C . ALA A 1 88 ? 3.312 2.591 -16.731 1.00 86.06 88 ALA A C 1
ATOM 726 O O . ALA A 1 88 ? 4.206 3.274 -17.219 1.00 86.06 88 ALA A O 1
ATOM 727 N N . GLN A 1 89 ? 3.117 2.540 -15.410 1.00 84.75 89 GLN A N 1
ATOM 728 C CA . GLN A 1 89 ? 3.912 3.313 -14.448 1.00 84.75 89 GLN A CA 1
ATOM 729 C C . GLN A 1 89 ? 5.339 2.766 -14.288 1.00 84.75 89 GLN A C 1
ATOM 731 O O . GLN A 1 89 ? 6.210 3.469 -13.783 1.00 84.75 89 GLN A O 1
ATOM 736 N N . LEU A 1 90 ? 5.595 1.536 -14.743 1.00 87.62 90 LEU A N 1
ATOM 737 C CA . LEU A 1 90 ? 6.920 0.913 -14.761 1.00 87.62 90 LEU A CA 1
ATOM 738 C C . LEU A 1 90 ? 7.652 1.125 -16.101 1.00 87.62 90 LEU A C 1
ATOM 740 O O . LEU A 1 90 ? 8.809 0.717 -16.234 1.00 87.62 90 LEU A O 1
ATOM 744 N N . GLN A 1 91 ? 7.019 1.770 -17.092 1.00 78.50 91 GLN A N 1
ATOM 745 C CA . GLN A 1 91 ? 7.650 2.069 -18.380 1.00 78.50 91 GLN A CA 1
ATOM 746 C C . GLN A 1 91 ? 8.861 2.989 -18.165 1.00 78.50 91 GLN A C 1
ATOM 748 O O . GLN A 1 91 ? 8.740 4.114 -17.687 1.00 78.50 91 GLN A O 1
ATOM 753 N N . GLY A 1 92 ? 10.053 2.479 -18.479 1.00 82.06 92 GLY A N 1
ATOM 754 C CA . GLY A 1 92 ? 11.338 3.129 -18.194 1.00 82.06 92 GLY A CA 1
ATOM 755 C C . GLY A 1 92 ? 12.271 2.284 -17.323 1.00 82.06 92 GLY A C 1
ATOM 756 O O . GLY A 1 92 ? 13.460 2.592 -17.217 1.00 82.06 92 GLY A O 1
ATOM 757 N N . LEU A 1 93 ? 11.773 1.180 -16.757 1.00 87.12 93 LEU A N 1
ATOM 758 C CA . LEU A 1 93 ? 12.634 0.073 -16.351 1.00 87.12 93 LEU A CA 1
ATOM 759 C C . LEU A 1 93 ? 13.207 -0.636 -17.584 1.00 87.12 93 LEU A C 1
ATOM 761 O O . LEU A 1 93 ? 12.587 -0.656 -18.649 1.00 87.12 93 LEU A O 1
ATOM 765 N N . LYS A 1 94 ? 14.392 -1.238 -17.436 1.00 86.94 94 LYS A N 1
ATOM 766 C CA . LYS A 1 94 ? 14.984 -2.062 -18.492 1.00 86.94 94 LYS A CA 1
ATOM 767 C C . LYS A 1 94 ? 14.036 -3.185 -18.951 1.00 86.94 94 LYS A C 1
ATOM 769 O O . LYS A 1 94 ? 13.371 -3.783 -18.095 1.00 86.94 94 LYS A O 1
ATOM 774 N N .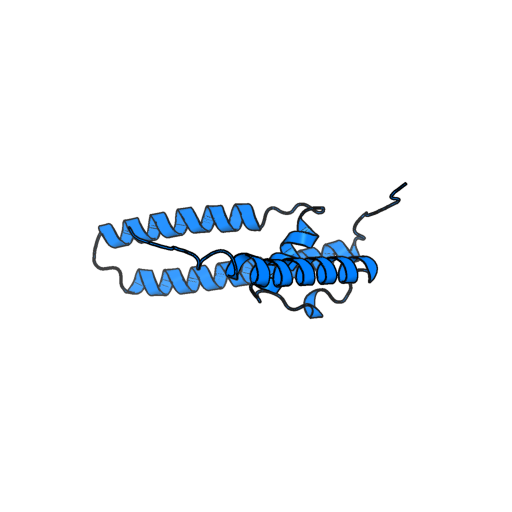 PRO A 1 95 ? 14.019 -3.522 -20.257 1.00 85.31 95 PRO A N 1
ATOM 775 C CA . PRO A 1 95 ? 13.139 -4.552 -20.811 1.00 85.31 95 PRO A CA 1
ATOM 776 C C . PRO A 1 95 ? 13.261 -5.903 -20.104 1.00 85.31 95 PRO A C 1
ATOM 778 O O . PRO A 1 95 ? 12.255 -6.557 -19.850 1.00 85.31 95 PRO A O 1
ATOM 781 N N . GLU A 1 96 ? 14.473 -6.298 -19.709 1.00 86.25 96 GLU A N 1
ATOM 782 C CA . GLU A 1 96 ? 14.711 -7.575 -19.030 1.00 86.25 96 GLU A CA 1
ATOM 783 C C . GLU A 1 96 ? 14.024 -7.627 -17.659 1.00 86.25 96 GLU A C 1
ATOM 785 O O . GLU A 1 96 ? 13.567 -8.685 -17.223 1.00 86.25 96 GLU A O 1
ATOM 790 N N . ARG A 1 97 ? 13.914 -6.479 -16.976 1.00 85.88 97 ARG A N 1
ATOM 791 C CA . ARG A 1 97 ? 13.232 -6.389 -15.680 1.00 85.88 97 ARG A CA 1
ATOM 792 C C . ARG A 1 97 ? 11.722 -6.356 -15.836 1.00 85.88 97 ARG A C 1
ATOM 794 O O . ARG A 1 97 ? 11.033 -7.004 -15.055 1.00 85.88 97 ARG A O 1
ATOM 801 N N . LEU A 1 98 ? 11.216 -5.638 -16.837 1.00 87.75 98 LEU A N 1
ATOM 802 C CA . LEU A 1 98 ? 9.789 -5.654 -17.155 1.00 87.75 98 LEU A CA 1
ATOM 803 C C . LEU A 1 98 ? 9.329 -7.073 -17.492 1.00 87.75 98 LEU A C 1
ATOM 805 O O . LEU A 1 98 ? 8.400 -7.562 -16.858 1.00 87.75 98 LEU A O 1
ATOM 809 N N . ALA A 1 99 ? 10.066 -7.780 -18.353 1.00 87.44 99 ALA A N 1
ATOM 810 C CA . ALA A 1 99 ? 9.787 -9.175 -18.683 1.00 87.44 99 ALA A CA 1
ATOM 811 C C . ALA A 1 99 ? 9.796 -10.086 -17.442 1.00 87.44 99 ALA A C 1
ATOM 813 O O . ALA A 1 99 ? 8.972 -10.993 -17.317 1.00 87.44 99 ALA A O 1
ATOM 814 N N . ARG A 1 100 ? 10.701 -9.838 -16.484 1.00 87.31 100 ARG A N 1
ATOM 815 C CA . ARG A 1 100 ? 10.721 -10.582 -15.220 1.00 87.31 100 ARG A CA 1
ATOM 816 C C . ARG A 1 100 ? 9.492 -10.290 -14.352 1.00 87.31 100 ARG A C 1
ATOM 818 O O . ARG A 1 100 ? 8.906 -11.234 -13.830 1.00 87.31 100 ARG A O 1
ATOM 825 N N . ILE A 1 101 ? 9.105 -9.024 -14.197 1.00 88.62 101 ILE A N 1
ATOM 826 C CA . ILE A 1 101 ? 7.908 -8.627 -13.435 1.00 88.62 101 ILE A CA 1
ATOM 827 C C . ILE A 1 101 ? 6.652 -9.229 -14.078 1.00 88.62 101 ILE A C 1
ATOM 829 O O . ILE A 1 101 ? 5.831 -9.808 -13.375 1.00 88.62 101 ILE A O 1
ATOM 833 N N . GLU A 1 102 ? 6.529 -9.167 -15.403 1.00 88.25 102 GLU A N 1
ATOM 834 C CA . GLU A 1 102 ? 5.417 -9.766 -16.149 1.00 88.25 102 GLU A CA 1
ATOM 835 C C . GLU A 1 102 ? 5.363 -11.289 -15.983 1.00 88.25 102 GLU A C 1
ATOM 837 O O . GLU A 1 102 ? 4.296 -11.843 -15.726 1.00 88.25 102 GLU A O 1
ATOM 842 N N . SER A 1 103 ? 6.508 -11.975 -16.064 1.00 89.25 103 SER A N 1
ATOM 843 C CA . SER A 1 103 ? 6.572 -13.426 -15.864 1.00 89.25 103 SER A CA 1
ATOM 844 C C . SER A 1 103 ? 6.169 -13.835 -14.445 1.00 89.25 103 SER A C 1
ATOM 846 O O . SER A 1 103 ? 5.412 -14.790 -14.276 1.00 89.25 103 SER A O 1
ATOM 848 N N . LEU A 1 104 ? 6.632 -13.104 -13.427 1.00 87.62 104 LEU A N 1
ATOM 849 C CA . LEU A 1 104 ? 6.254 -13.343 -12.032 1.00 87.62 104 LEU A CA 1
ATOM 850 C C . LEU A 1 104 ? 4.772 -13.040 -11.781 1.00 87.62 104 LEU A C 1
ATOM 852 O O . LEU A 1 104 ? 4.120 -13.776 -11.046 1.00 87.62 104 LEU A O 1
ATOM 856 N N . LEU A 1 105 ? 4.225 -11.996 -12.410 1.00 89.31 105 LEU A N 1
ATOM 857 C CA . LEU A 1 105 ? 2.798 -11.688 -12.345 1.00 89.31 105 LEU A CA 1
ATOM 858 C C . LEU A 1 105 ? 1.959 -12.799 -12.982 1.00 89.31 105 LEU A C 1
ATOM 860 O O . LEU A 1 105 ? 0.990 -13.244 -12.378 1.00 89.31 105 LEU A O 1
ATOM 864 N N . ALA A 1 106 ? 2.352 -13.291 -14.158 1.00 88.06 106 ALA A N 1
ATOM 865 C CA . ALA A 1 106 ? 1.667 -14.401 -14.814 1.00 88.06 106 ALA A CA 1
ATOM 866 C C . ALA A 1 106 ? 1.697 -15.681 -13.960 1.00 88.06 106 ALA A C 1
ATOM 868 O O . ALA A 1 106 ? 0.681 -16.359 -13.844 1.00 88.06 106 ALA A O 1
ATOM 869 N N . GLN A 1 107 ? 2.829 -15.991 -13.318 1.00 85.62 107 GLN A N 1
ATOM 870 C CA . GLN A 1 107 ? 2.930 -17.119 -12.382 1.00 85.62 107 GLN A CA 1
ATOM 871 C C . GLN A 1 107 ? 1.987 -16.945 -11.187 1.00 85.62 107 GLN A C 1
ATOM 873 O O . GLN A 1 107 ? 1.210 -17.847 -10.889 1.00 85.62 107 GLN A O 1
ATOM 878 N N . ALA A 1 108 ? 1.993 -15.761 -10.567 1.00 83.94 108 ALA A N 1
ATOM 879 C CA . ALA A 1 108 ? 1.145 -15.463 -9.418 1.00 83.94 108 ALA A CA 1
ATOM 880 C C . ALA A 1 108 ? -0.357 -15.566 -9.733 1.00 83.94 108 ALA A C 1
ATOM 882 O O . ALA A 1 108 ? -1.119 -15.973 -8.865 1.00 83.94 108 ALA A O 1
ATOM 883 N N . LEU A 1 109 ? -0.779 -15.217 -10.954 1.00 83.19 109 LEU A N 1
ATOM 884 C CA . LEU A 1 109 ? -2.169 -15.362 -11.403 1.00 83.19 109 LEU A CA 1
ATOM 885 C C . LEU A 1 109 ? -2.527 -16.828 -11.713 1.00 83.19 109 LEU A C 1
ATOM 887 O O . LEU A 1 109 ? -3.605 -17.287 -11.349 1.00 83.19 109 LEU A O 1
ATOM 891 N N . CYS A 1 110 ? -1.616 -17.588 -12.330 1.00 79.50 110 CYS A N 1
ATOM 892 C CA . CYS A 1 110 ? -1.818 -19.013 -12.619 1.00 79.50 110 CYS A CA 1
ATOM 893 C C . CYS A 1 110 ? -1.883 -19.891 -11.355 1.00 79.50 110 CYS A C 1
ATOM 895 O O . CYS A 1 110 ? -2.544 -20.930 -11.357 1.00 79.50 110 CYS A O 1
ATOM 897 N N . ASP A 1 111 ? -1.179 -19.522 -10.283 1.00 71.75 111 ASP A N 1
ATOM 898 C CA . ASP A 1 111 ? -1.187 -20.288 -9.031 1.00 71.75 111 ASP A CA 1
ATOM 899 C C . ASP A 1 111 ? -2.531 -20.184 -8.285 1.00 71.75 111 ASP A C 1
ATOM 901 O O . ASP A 1 111 ? -2.928 -21.126 -7.597 1.00 71.75 111 ASP A O 1
ATOM 905 N N . GLU A 1 112 ? -3.288 -19.100 -8.481 1.00 59.97 112 GLU A N 1
ATOM 906 C CA . GLU A 1 112 ? -4.624 -18.921 -7.891 1.00 59.97 112 GLU A CA 1
ATOM 907 C C . GLU A 1 112 ? -5.661 -19.869 -8.509 1.00 59.97 112 GLU A C 1
ATOM 909 O O . GLU A 1 112 ? -6.485 -20.439 -7.791 1.00 59.97 112 GLU A O 1
ATOM 914 N N . GLU A 1 113 ? -5.565 -20.133 -9.814 1.00 57.88 113 GLU A N 1
ATOM 915 C CA . GLU A 1 113 ? -6.438 -21.091 -10.504 1.00 57.88 113 GLU A CA 1
ATOM 916 C C . GLU A 1 113 ? -6.205 -22.536 -10.030 1.00 57.88 113 GLU A C 1
ATOM 918 O O . GLU A 1 113 ? -7.128 -23.350 -10.031 1.00 57.88 113 GLU A O 1
ATOM 923 N N . ARG A 1 114 ? -4.991 -22.858 -9.561 1.00 53.16 114 ARG A N 1
ATOM 924 C CA . ARG A 1 114 ? -4.677 -24.174 -8.977 1.00 53.16 114 ARG A CA 1
ATOM 925 C C . ARG A 1 114 ? -5.051 -24.272 -7.499 1.00 53.16 114 ARG A C 1
ATOM 927 O O . ARG A 1 114 ? -5.462 -25.341 -7.056 1.00 53.16 114 ARG A O 1
ATOM 934 N N . GLY A 1 115 ? -4.941 -23.177 -6.745 1.00 47.44 115 GLY A N 1
ATOM 935 C CA . GLY A 1 115 ? -5.346 -23.111 -5.336 1.00 47.44 115 GLY A CA 1
ATOM 936 C C . GLY A 1 115 ? -6.863 -23.181 -5.128 1.00 47.44 115 GLY A C 1
ATOM 937 O O . GLY A 1 115 ? -7.316 -23.738 -4.132 1.00 47.44 115 GLY A O 1
ATOM 938 N N . ALA A 1 116 ? -7.653 -22.696 -6.090 1.00 48.12 116 ALA A N 1
ATOM 939 C CA . ALA A 1 116 ? -9.116 -22.768 -6.055 1.00 48.12 116 ALA A CA 1
ATOM 940 C C . ALA A 1 116 ? -9.692 -24.167 -6.382 1.00 48.12 116 ALA A C 1
ATOM 942 O O . ALA A 1 116 ? -10.886 -24.390 -6.197 1.00 48.12 116 ALA A O 1
ATOM 943 N N . GLY A 1 117 ? -8.867 -25.115 -6.850 1.00 44.94 117 GLY A N 1
ATOM 944 C CA . GLY A 1 117 ? -9.286 -26.475 -7.218 1.00 44.94 117 GLY A CA 1
ATOM 945 C C . GLY A 1 117 ? -9.144 -27.538 -6.119 1.00 44.94 117 GLY A C 1
ATOM 946 O O . GLY A 1 117 ? -9.575 -28.670 -6.317 1.00 44.94 117 GLY A O 1
ATOM 947 N N . ALA A 1 118 ? -8.554 -27.215 -4.964 1.00 47.41 118 ALA A N 1
ATOM 948 C CA . ALA A 1 118 ? -8.313 -28.169 -3.877 1.00 47.41 118 ALA A CA 1
ATOM 949 C C . ALA A 1 118 ? -9.307 -27.960 -2.722 1.00 47.41 118 ALA A C 1
ATOM 951 O O . ALA A 1 118 ? -8.932 -27.559 -1.624 1.00 47.41 118 ALA A O 1
ATOM 952 N N . GLY A 1 119 ? -10.596 -28.186 -2.984 1.00 52.16 119 GLY A N 1
ATOM 953 C CA . GLY A 1 119 ? -11.643 -27.970 -1.984 1.00 52.16 119 GLY A CA 1
ATOM 954 C C . GLY A 1 119 ? -13.024 -28.494 -2.364 1.00 52.16 119 GLY A C 1
ATOM 955 O O . GLY A 1 119 ? -14.008 -27.853 -2.021 1.00 52.16 119 GLY A O 1
ATOM 956 N N . GLN A 1 120 ? -13.130 -29.617 -3.079 1.00 47.84 120 GLN A N 1
ATOM 957 C CA . GLN A 1 120 ? -14.405 -30.328 -3.212 1.00 47.84 120 GLN A CA 1
ATOM 958 C C . GLN A 1 120 ? -14.168 -31.811 -3.522 1.00 47.84 120 GLN A C 1
ATOM 960 O O . GLN A 1 120 ? -14.329 -32.253 -4.648 1.00 47.84 120 GLN A O 1
ATOM 965 N N . ASP A 1 121 ? -13.773 -32.573 -2.510 1.00 42.97 121 ASP A N 1
ATOM 966 C CA . ASP A 1 121 ? -14.048 -34.011 -2.454 1.00 42.97 121 ASP A CA 1
ATOM 967 C C . ASP A 1 121 ? -14.072 -34.404 -0.975 1.00 42.97 121 ASP A C 1
ATOM 969 O O . ASP A 1 121 ? -13.106 -34.903 -0.403 1.00 42.97 121 ASP A O 1
ATOM 973 N N . ASP A 1 122 ? -15.190 -34.071 -0.333 1.00 48.91 122 ASP A N 1
ATOM 974 C CA . ASP A 1 122 ? -15.597 -34.687 0.922 1.00 48.91 122 ASP A CA 1
ATOM 975 C C . ASP A 1 122 ? -16.597 -35.799 0.578 1.00 48.91 122 ASP A C 1
ATOM 977 O O . ASP A 1 122 ? -17.731 -35.494 0.196 1.00 48.91 122 ASP A O 1
ATOM 981 N N . PRO A 1 123 ? -16.224 -37.088 0.654 1.00 45.88 123 PRO A N 1
ATOM 982 C CA . PRO A 1 123 ? -17.197 -38.154 0.700 1.00 45.88 123 PRO A CA 1
ATOM 983 C C . PRO A 1 123 ? -17.410 -38.547 2.164 1.00 45.88 123 PRO A C 1
ATOM 985 O O . PRO A 1 123 ? -16.731 -39.420 2.702 1.00 45.88 123 PRO A O 1
ATOM 988 N N . ALA A 1 124 ? -18.415 -37.950 2.794 1.00 43.88 124 ALA A N 1
ATOM 989 C CA . ALA A 1 124 ? -19.115 -38.587 3.905 1.00 43.88 124 ALA A CA 1
ATOM 990 C C . ALA A 1 124 ? -20.421 -39.219 3.377 1.00 43.88 124 ALA A C 1
ATOM 992 O O . ALA A 1 124 ? -20.996 -38.687 2.425 1.00 43.88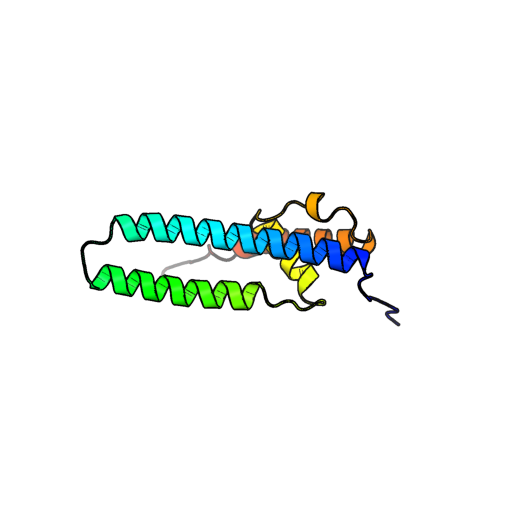 124 ALA A O 1
ATOM 993 N N . PRO A 1 125 ? -21.001 -40.264 4.000 1.00 53.22 125 PRO A N 1
ATOM 994 C CA . PRO A 1 125 ? -20.473 -41.179 5.017 1.00 53.22 125 PRO A CA 1
ATOM 995 C C . PRO A 1 125 ? -20.752 -42.670 4.683 1.00 53.22 125 PRO A C 1
ATOM 997 O O . PRO A 1 125 ? -21.486 -42.999 3.746 1.00 53.22 125 PRO A O 1
ATOM 1000 N N . ARG A 1 126 ? -20.241 -43.588 5.513 1.00 45.06 126 ARG A N 1
ATOM 1001 C CA . ARG A 1 126 ? -20.933 -44.846 5.845 1.00 45.06 126 ARG A CA 1
ATOM 1002 C C . ARG A 1 126 ? -20.811 -45.135 7.329 1.00 45.06 126 ARG A C 1
ATOM 1004 O O . ARG A 1 126 ? -19.700 -44.927 7.860 1.00 45.06 126 ARG A O 1
#

Foldseek 3Di:
DDPDPDQDPQLCVLLVVLLVQLLVVVVVVVVVVLVVQVVPDDDPVSVVVSVVVVVVVVVVSCVLSPDDPVCSLVSVLVCVVVVSDDLVSSPRPDPVSSVVSVVVNVVVVVVVVVVVPPPDDDDDDD

pLDDT: mean 81.29, std 16.21, range [32.16, 94.94]

Radius of gyration: 19.95 Å; chains: 1; bounding box: 49×55×45 Å

Secondary structure (DSSP, 8-state):
-----PPPHHHHHHHHHHHHHHHHHHHHHHHHHHHHHHHH--SHHHHHHHHHHHHHHHHHHHHHT---HHHHHHHHHHHHHTTSS-GGGGBTB-HHHHHHHHHHHHHHHHHHHHHTTSS-------

InterPro domains:
  IPR041601 Fluorescence recovery protein [PF18032] (7-104)
  IPR053747 Fluorescence Recovery Regulator [G3DSA:6.10.140.1840] (1-106)

Organism: NCBI:txid433924

Sequence (126 aa):
MLHGSSWSPTEKKIARSVFDAALQSELAELIAQVRETAATLSTPDELWDLQELLSRRRREISDKYDYGYPRLELLFVWLLRERRIALAQLQGLKPERLARIESLLAQALCDEERGAGAGQDDPAPR